Protein AF-A0A0W1L6M3-F1 (afdb_monomer)

Structure (mmCIF, N/CA/C/O backbone):
data_AF-A0A0W1L6M3-F1
#
_entry.id   AF-A0A0W1L6M3-F1
#
loop_
_atom_site.group_PDB
_atom_site.id
_atom_site.type_symbol
_atom_site.label_atom_id
_atom_site.label_alt_id
_atom_site.label_comp_id
_atom_site.label_asym_id
_atom_site.label_entity_id
_atom_site.label_seq_id
_atom_site.pdbx_PDB_ins_code
_atom_site.Cartn_x
_atom_site.Cartn_y
_atom_site.Cartn_z
_atom_site.occupa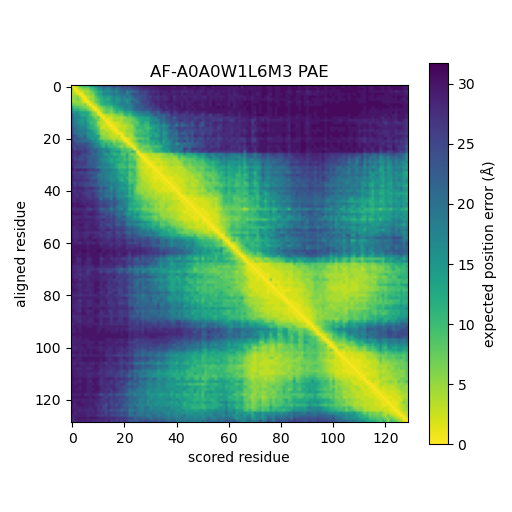ncy
_atom_site.B_iso_or_equiv
_atom_site.auth_seq_id
_atom_site.auth_comp_id
_atom_site.auth_asym_id
_atom_site.auth_atom_id
_atom_site.pdbx_PDB_model_num
ATOM 1 N N . MET A 1 1 ? -72.439 1.443 51.978 1.00 47.12 1 MET A N 1
ATOM 2 C CA . MET A 1 1 ? -71.136 2.127 52.145 1.00 47.12 1 MET A CA 1
ATOM 3 C C . MET A 1 1 ? -70.018 1.081 52.124 1.00 47.12 1 MET A C 1
ATOM 5 O O . MET A 1 1 ? -69.582 0.671 53.185 1.00 47.12 1 MET A O 1
ATOM 9 N N . GLY A 1 2 ? -69.609 0.556 50.963 1.00 51.00 2 GLY A N 1
ATOM 10 C CA . GLY A 1 2 ? -68.644 -0.566 50.954 1.00 51.00 2 GLY A CA 1
ATOM 11 C C . GLY A 1 2 ? -67.889 -0.827 49.651 1.00 51.00 2 GLY A C 1
ATOM 12 O O . GLY A 1 2 ? -66.950 -1.606 49.649 1.00 51.00 2 GLY A O 1
ATOM 13 N N . TRP A 1 3 ? -68.246 -0.157 48.554 1.00 42.34 3 TRP A N 1
ATOM 14 C CA . TRP A 1 3 ? -67.616 -0.383 47.248 1.00 42.34 3 TRP A CA 1
ATOM 15 C C . TRP A 1 3 ? -66.375 0.495 46.992 1.00 42.34 3 TRP A C 1
ATOM 17 O O . TRP A 1 3 ? -65.524 0.150 46.183 1.00 42.34 3 TRP A O 1
ATOM 27 N N . PHE A 1 4 ? -66.220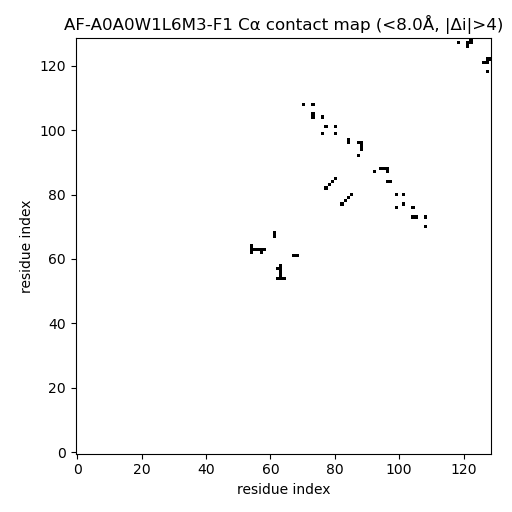 1.608 47.719 1.00 43.97 4 PHE A N 1
ATOM 28 C CA . PHE A 1 4 ? -65.097 2.539 47.523 1.00 43.97 4 PHE A CA 1
ATOM 29 C C . PHE A 1 4 ? -63.854 2.203 48.372 1.00 43.97 4 PHE A C 1
ATOM 31 O O . PHE A 1 4 ? -62.758 2.678 48.091 1.00 43.97 4 PHE A O 1
ATOM 38 N N . SER A 1 5 ? -64.001 1.347 49.390 1.00 51.38 5 SER A N 1
ATOM 39 C CA . SER A 1 5 ? -62.898 0.923 50.268 1.00 51.38 5 SER A CA 1
ATOM 40 C C . SER A 1 5 ? -61.967 -0.107 49.616 1.00 51.38 5 SER A C 1
ATOM 42 O O . SER A 1 5 ? -60.825 -0.237 50.046 1.00 51.38 5 SER A O 1
ATOM 44 N N . SER A 1 6 ? -62.417 -0.829 48.585 1.00 48.97 6 SER A N 1
ATOM 45 C CA . SER A 1 6 ? -61.605 -1.817 47.859 1.00 48.97 6 SER A CA 1
ATOM 46 C C . SER A 1 6 ? -60.767 -1.212 46.726 1.00 48.97 6 SER A C 1
ATOM 48 O O . SER A 1 6 ? -59.924 -1.905 46.170 1.00 48.97 6 SER A O 1
ATOM 50 N N . LEU A 1 7 ? -60.972 0.069 46.390 1.00 54.50 7 LEU A N 1
ATOM 51 C CA . LEU A 1 7 ? -60.213 0.785 45.352 1.00 54.50 7 LEU A CA 1
ATOM 52 C C . LEU A 1 7 ? -59.040 1.613 45.905 1.00 54.50 7 LEU A C 1
ATO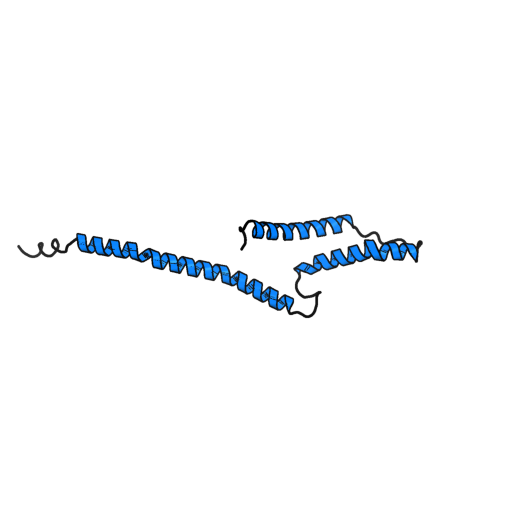M 54 O O . LEU A 1 7 ? -58.159 1.995 45.145 1.00 54.50 7 LEU A O 1
ATOM 58 N N . VAL A 1 8 ? -59.001 1.863 47.217 1.00 54.12 8 VAL A N 1
ATOM 59 C CA . VAL A 1 8 ? -57.951 2.670 47.877 1.00 54.12 8 VAL A CA 1
ATOM 60 C C . VAL A 1 8 ? -57.015 1.808 48.747 1.00 54.12 8 VAL A C 1
ATOM 62 O O . VAL A 1 8 ? -55.983 2.278 49.210 1.00 54.12 8 VAL A O 1
ATOM 65 N N . GLY A 1 9 ? -57.335 0.523 48.944 1.00 48.81 9 GLY A N 1
ATOM 66 C CA . GLY A 1 9 ? -56.618 -0.386 49.852 1.00 48.81 9 GLY A CA 1
ATOM 67 C C . GLY A 1 9 ? -55.542 -1.281 49.225 1.00 48.81 9 GLY A C 1
ATOM 68 O O . GLY A 1 9 ? -55.008 -2.142 49.917 1.00 48.81 9 GLY A O 1
ATOM 69 N N . GLY A 1 10 ? -55.226 -1.126 47.938 1.00 50.25 10 GLY A N 1
ATOM 70 C CA . GLY A 1 10 ? -54.129 -1.851 47.289 1.00 50.25 10 GLY A CA 1
ATOM 71 C C . GLY A 1 10 ? -52.840 -1.043 47.386 1.00 50.25 10 GLY A C 1
ATOM 72 O O . GLY A 1 10 ? -52.688 -0.068 46.661 1.00 50.25 10 GLY A O 1
ATOM 73 N N . ASN A 1 11 ? -51.958 -1.429 48.306 1.00 59.06 11 ASN A N 1
ATOM 74 C CA . ASN A 1 11 ? -50.707 -0.769 48.688 1.00 59.06 11 ASN A CA 1
ATOM 75 C C . ASN A 1 11 ? -49.934 -0.160 47.480 1.00 59.06 11 ASN A C 1
ATOM 77 O O . ASN A 1 11 ? -49.196 -0.874 46.795 1.00 59.06 11 ASN A O 1
ATOM 81 N N . PRO A 1 12 ? -50.049 1.160 47.211 1.00 59.19 12 PRO A N 1
ATOM 82 C CA . PRO A 1 12 ? -49.390 1.819 46.074 1.00 59.19 12 PRO A CA 1
ATOM 83 C C . PRO A 1 12 ? -47.866 1.712 46.158 1.00 59.19 12 PRO A C 1
ATOM 85 O O . PRO A 1 12 ? -47.169 1.736 45.151 1.00 59.19 12 PRO A O 1
ATOM 88 N N . ILE A 1 13 ? -47.357 1.550 47.377 1.00 61.31 13 ILE A N 1
ATOM 89 C CA . ILE A 1 13 ? -45.943 1.398 47.706 1.00 61.31 13 ILE A CA 1
ATOM 90 C C . ILE A 1 13 ? -45.380 0.087 47.136 1.00 61.31 13 ILE A C 1
ATOM 92 O O . ILE A 1 13 ? -44.234 0.053 46.704 1.00 61.31 13 ILE A O 1
ATOM 96 N N . GLU A 1 14 ? -46.183 -0.975 47.055 1.00 62.53 14 GLU A N 1
ATOM 97 C CA . GLU A 1 14 ? -45.762 -2.283 46.536 1.00 62.53 14 GLU A CA 1
ATOM 98 C C . GLU A 1 14 ? -45.797 -2.323 44.998 1.00 62.53 14 GLU A C 1
ATOM 100 O O . GLU A 1 14 ? -44.934 -2.928 44.362 1.00 62.53 14 GLU A O 1
ATOM 105 N N . ALA A 1 15 ? -46.740 -1.597 44.386 1.00 66.19 15 ALA A N 1
ATOM 106 C CA . ALA A 1 15 ? -46.776 -1.369 42.942 1.00 66.19 15 ALA A CA 1
ATOM 107 C C . ALA A 1 15 ? -45.637 -0.443 42.476 1.00 66.19 15 ALA A C 1
ATOM 109 O O . ALA A 1 15 ? -45.039 -0.689 41.432 1.00 66.19 15 ALA A O 1
ATOM 110 N N . ILE A 1 16 ? -45.291 0.574 43.272 1.00 62.09 16 ILE A N 1
ATOM 111 C CA . ILE A 1 16 ? -44.129 1.445 43.040 1.00 62.09 16 ILE A CA 1
ATOM 112 C C . ILE A 1 16 ? -42.819 0.685 43.298 1.00 62.09 16 ILE A C 1
ATOM 114 O O . ILE A 1 16 ? -41.874 0.854 42.536 1.00 62.09 16 ILE A O 1
ATOM 118 N N . GLY A 1 17 ? -42.769 -0.206 44.294 1.00 66.81 17 GLY A N 1
ATOM 119 C CA . GLY A 1 17 ? -41.633 -1.102 44.532 1.00 66.81 17 GLY A CA 1
ATOM 120 C C . GLY A 1 17 ? -41.396 -2.079 43.376 1.00 66.81 17 GLY A C 1
ATOM 121 O O . GLY A 1 17 ? -40.272 -2.197 42.899 1.00 66.81 17 GLY A O 1
ATOM 122 N N . LYS A 1 18 ? -42.459 -2.692 42.835 1.00 63.19 18 LYS A N 1
ATOM 123 C CA . LYS A 1 18 ? -42.381 -3.550 41.637 1.00 63.19 18 LYS A CA 1
ATOM 124 C C . LYS A 1 18 ? -42.080 -2.783 40.347 1.00 63.19 18 LYS A C 1
ATOM 126 O O . LYS A 1 18 ? -41.378 -3.306 39.489 1.00 63.19 18 LYS A O 1
ATOM 131 N N . ALA A 1 19 ? -42.584 -1.558 40.194 1.00 61.97 19 ALA A N 1
ATOM 132 C CA . ALA A 1 19 ? -42.229 -0.689 39.070 1.00 61.97 19 ALA A CA 1
ATOM 133 C C . ALA A 1 19 ? -40.778 -0.176 39.173 1.00 61.97 19 ALA A C 1
ATOM 135 O O . ALA A 1 19 ? -40.122 0.010 38.152 1.00 61.97 19 ALA A O 1
ATOM 136 N N . GLY A 1 20 ? -40.266 -0.004 40.396 1.00 62.94 20 GLY A N 1
ATOM 137 C CA . GLY A 1 20 ? -38.856 0.248 40.687 1.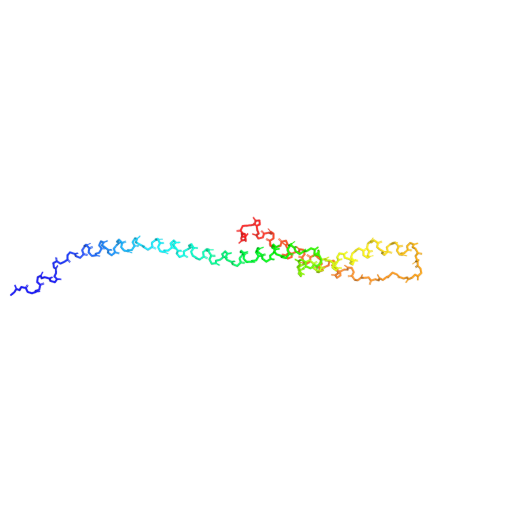00 62.94 20 GLY A CA 1
ATOM 138 C C . GLY A 1 20 ? -37.966 -0.937 40.305 1.00 62.94 20 GLY A C 1
ATOM 139 O O . GLY A 1 20 ? -36.996 -0.742 39.580 1.00 62.94 20 GLY A O 1
ATOM 140 N N . ASP A 1 21 ? -38.335 -2.165 40.677 1.00 58.50 21 ASP A N 1
ATOM 141 C CA . ASP A 1 21 ? -37.607 -3.386 40.276 1.00 58.50 21 ASP A CA 1
ATOM 142 C C . ASP A 1 21 ? -37.656 -3.644 38.758 1.00 58.50 21 ASP A C 1
ATOM 144 O O . ASP A 1 21 ? -36.675 -4.094 38.162 1.00 58.50 21 ASP A O 1
A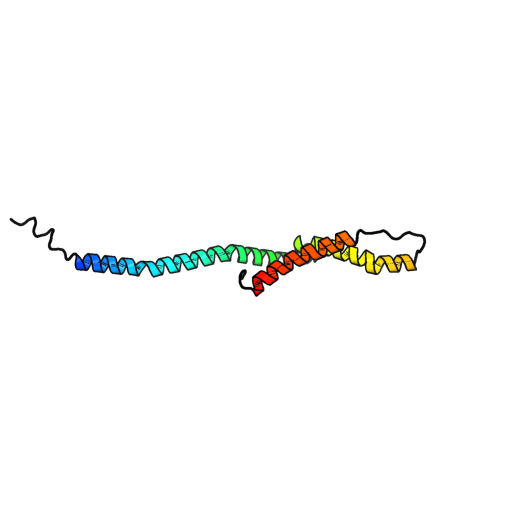TOM 148 N N . ALA A 1 22 ? -38.756 -3.285 38.090 1.00 61.69 22 ALA A N 1
ATOM 149 C CA . ALA A 1 22 ? -38.853 -3.327 36.629 1.00 61.69 22 ALA A CA 1
ATOM 150 C C . ALA A 1 22 ? -37.975 -2.260 35.934 1.00 61.69 22 ALA A C 1
ATOM 152 O O . ALA A 1 22 ? -37.565 -2.450 34.791 1.00 61.69 22 ALA A O 1
ATOM 153 N N . LEU A 1 23 ? -37.632 -1.160 36.616 1.00 58.50 23 LEU A N 1
ATOM 154 C CA . LEU A 1 23 ? -36.653 -0.173 36.137 1.00 58.50 23 LEU A CA 1
ATOM 155 C C . LEU A 1 23 ? -35.200 -0.609 36.393 1.00 58.50 23 LEU A C 1
ATOM 157 O O . LEU A 1 23 ? -34.325 -0.243 35.611 1.00 58.50 23 LEU A O 1
ATOM 161 N N . PHE A 1 24 ? -34.949 -1.453 37.400 1.00 52.62 24 PHE A N 1
ATOM 162 C CA . PHE A 1 24 ? -33.669 -2.158 37.576 1.00 52.62 24 PHE A CA 1
ATOM 163 C C . PHE A 1 24 ? -33.506 -3.375 36.637 1.00 52.62 24 PHE A C 1
ATOM 165 O O . PHE A 1 24 ? -32.397 -3.866 36.453 1.00 52.62 24 PHE A O 1
ATOM 172 N N . THR A 1 25 ? -34.579 -3.810 35.968 1.00 53.47 25 THR A N 1
ATOM 173 C CA . THR A 1 25 ? -34.600 -4.917 34.987 1.00 53.47 25 THR A CA 1
ATOM 174 C C . THR A 1 25 ? -34.064 -4.529 33.591 1.00 53.47 25 THR A C 1
ATOM 176 O O . THR A 1 25 ? -33.795 -5.394 32.765 1.00 53.47 25 THR A O 1
ATOM 179 N N . SER A 1 26 ? -33.827 -3.247 33.292 1.00 55.12 26 SER A N 1
ATOM 180 C CA . SER A 1 26 ? -33.422 -2.826 31.933 1.00 55.12 26 SER A CA 1
ATOM 181 C C . SER A 1 26 ? -31.904 -2.824 31.669 1.00 55.12 26 SER A C 1
ATOM 183 O O . SER A 1 26 ? -31.491 -2.707 30.513 1.00 55.12 26 SER A O 1
ATOM 185 N N . ASP A 1 27 ? -31.050 -2.970 32.687 1.00 60.84 27 ASP A N 1
ATOM 186 C CA . ASP A 1 27 ? -29.592 -3.010 32.470 1.00 60.84 27 ASP A CA 1
ATOM 187 C C . ASP A 1 27 ? -29.156 -4.259 31.690 1.00 60.84 27 ASP A C 1
ATOM 189 O O . ASP A 1 27 ? -28.238 -4.194 30.870 1.00 60.84 27 ASP A O 1
ATOM 193 N N . GLU A 1 28 ? -29.862 -5.374 31.872 1.00 66.50 28 GLU A N 1
ATOM 194 C CA . GLU A 1 28 ? -29.563 -6.640 31.203 1.00 66.50 28 GLU A CA 1
ATOM 195 C C . GLU A 1 28 ? -29.974 -6.608 29.720 1.00 66.50 28 GLU A C 1
ATOM 197 O O . GLU A 1 28 ? -29.192 -6.996 28.852 1.00 66.50 28 GLU A O 1
ATOM 202 N N . GLU A 1 29 ? -31.137 -6.030 29.394 1.00 67.00 29 GLU A N 1
ATOM 203 C CA . GLU A 1 29 ? -31.562 -5.812 28.002 1.00 67.00 29 GLU A CA 1
ATOM 204 C C . GLU A 1 29 ? -30.650 -4.816 27.270 1.00 67.00 29 GLU A C 1
ATOM 206 O O . GLU A 1 29 ? -30.321 -5.019 26.102 1.00 67.00 29 GLU A O 1
ATOM 211 N N . ARG A 1 30 ? -30.176 -3.761 27.951 1.00 68.25 30 ARG A N 1
ATOM 212 C CA . ARG A 1 30 ? -29.189 -2.821 27.387 1.00 68.25 30 ARG A CA 1
ATOM 213 C C . ARG A 1 30 ? -27.844 -3.491 27.134 1.00 68.25 30 ARG A C 1
ATOM 215 O O . ARG A 1 30 ? -27.213 -3.209 26.113 1.00 68.25 30 ARG A O 1
ATOM 222 N N . GLN A 1 31 ? -27.410 -4.372 28.034 1.00 73.50 31 GLN A N 1
ATOM 223 C CA . GLN A 1 31 ? -26.201 -5.166 27.835 1.00 73.50 31 GLN A CA 1
ATOM 224 C C . GLN A 1 31 ? -26.356 -6.125 26.651 1.00 73.50 31 GLN A C 1
ATOM 226 O O . GLN A 1 31 ? -25.467 -6.160 25.799 1.00 73.50 31 GLN A O 1
ATOM 231 N N . GLN A 1 32 ? -27.489 -6.818 26.525 1.00 78.31 32 GLN A N 1
ATOM 232 C CA . GLN A 1 32 ? -27.780 -7.687 25.378 1.00 78.31 32 GLN A CA 1
ATOM 233 C C . GLN A 1 32 ? -27.802 -6.901 24.060 1.00 78.31 32 GLN A C 1
ATOM 235 O O . GLN A 1 32 ? -27.076 -7.253 23.135 1.00 78.31 32 GLN A O 1
ATOM 240 N N . LEU A 1 33 ? -28.484 -5.752 24.012 1.00 78.00 33 LEU A N 1
ATOM 241 C CA . LEU A 1 33 ? -28.465 -4.849 22.854 1.00 78.00 33 LEU A CA 1
ATOM 242 C C . LEU A 1 33 ? -27.052 -4.367 22.499 1.00 78.00 33 LEU A C 1
ATOM 244 O O . LEU A 1 33 ? -26.719 -4.232 21.321 1.00 78.00 33 LEU A O 1
ATOM 248 N N . SER A 1 34 ? -26.211 -4.095 23.503 1.00 79.06 34 SER A N 1
ATOM 249 C CA . SER A 1 34 ? -24.821 -3.683 23.281 1.00 79.06 34 SER A CA 1
ATOM 250 C C . SER A 1 34 ? -23.961 -4.815 22.708 1.00 79.06 34 SER A C 1
ATOM 252 O O . SER A 1 34 ? -23.125 -4.559 21.835 1.00 79.06 34 SER A O 1
ATOM 254 N N . ASN A 1 35 ? -24.212 -6.055 23.138 1.00 83.12 35 ASN A N 1
ATOM 255 C CA . ASN A 1 35 ? -23.551 -7.256 22.636 1.00 83.12 35 ASN A CA 1
ATOM 256 C C . ASN A 1 35 ? -23.984 -7.557 21.196 1.00 83.12 35 ASN A C 1
ATOM 258 O O . ASN A 1 35 ? -23.125 -7.742 20.334 1.00 83.12 35 ASN A O 1
ATOM 262 N N . ASP A 1 36 ? -25.282 -7.479 20.905 1.00 83.00 36 ASP A N 1
ATOM 263 C CA . ASP A 1 36 ? -25.830 -7.679 19.561 1.00 83.00 36 ASP A CA 1
ATOM 264 C C . ASP A 1 36 ? -25.313 -6.613 18.583 1.00 83.00 36 ASP A C 1
ATOM 266 O O . ASP A 1 36 ? -24.904 -6.920 17.459 1.00 83.00 36 ASP A O 1
ATOM 270 N N . LEU A 1 37 ? -25.242 -5.346 19.015 1.00 82.88 37 LEU A N 1
ATOM 271 C CA . LEU A 1 37 ? -24.639 -4.268 18.224 1.00 82.88 37 LEU A CA 1
ATOM 272 C C . LEU A 1 37 ? -23.149 -4.504 17.961 1.00 82.88 37 LEU A C 1
ATOM 274 O O . LEU A 1 37 ? -22.664 -4.200 16.865 1.00 82.88 37 LEU A O 1
ATOM 278 N N . ALA A 1 38 ? -22.408 -5.008 18.948 1.00 83.31 38 ALA A N 1
ATOM 279 C CA . ALA A 1 38 ? -21.001 -5.351 18.781 1.00 83.31 38 ALA A CA 1
ATOM 280 C C . ALA A 1 38 ? -20.826 -6.519 17.797 1.00 83.31 38 ALA A C 1
ATOM 282 O O . ALA A 1 38 ? -19.966 -6.444 16.917 1.00 83.31 38 ALA A O 1
ATOM 283 N N . GLU A 1 39 ? -21.679 -7.541 17.875 1.00 82.94 39 GLU A N 1
ATOM 284 C CA . GLU A 1 39 ? -21.673 -8.685 16.963 1.00 82.94 39 GLU A CA 1
ATOM 285 C C . GLU A 1 39 ? -21.979 -8.255 15.518 1.00 82.94 39 GLU A C 1
ATOM 287 O O . GLU A 1 39 ? -21.243 -8.598 14.587 1.00 82.94 39 GLU A O 1
ATOM 292 N N . ILE A 1 40 ? -23.012 -7.428 15.314 1.00 82.19 40 ILE A N 1
ATOM 293 C CA . ILE A 1 40 ? -23.377 -6.886 13.995 1.00 82.19 40 ILE A CA 1
ATOM 294 C C . ILE A 1 40 ? -22.225 -6.069 13.397 1.00 82.19 40 ILE A C 1
ATOM 296 O O . ILE A 1 40 ? -21.942 -6.193 12.204 1.00 82.19 40 ILE A O 1
ATOM 300 N N . LYS A 1 41 ? -21.517 -5.273 14.210 1.00 80.62 41 LYS A N 1
ATOM 301 C CA . LYS A 1 41 ? -20.336 -4.511 13.764 1.00 80.62 41 LYS A CA 1
ATOM 302 C C . LYS A 1 41 ? -19.144 -5.404 13.409 1.00 80.62 41 LYS A C 1
ATOM 304 O O . LYS A 1 41 ? -18.349 -5.031 12.548 1.00 80.62 41 LYS A O 1
ATOM 309 N N . GLN A 1 42 ? -19.011 -6.572 14.035 1.00 80.94 42 GLN A N 1
ATOM 310 C CA . GLN A 1 42 ? -17.919 -7.511 13.769 1.00 80.94 42 GLN A CA 1
ATOM 311 C C . GLN A 1 42 ? -18.143 -8.357 12.508 1.00 80.94 42 GLN A C 1
ATOM 313 O O . GLN A 1 42 ? -17.176 -8.664 11.808 1.00 80.94 42 GLN A O 1
ATOM 318 N N . LYS A 1 43 ? -19.397 -8.675 12.155 1.00 81.81 43 LYS A N 1
ATOM 319 C CA . LYS A 1 43 ? -19.753 -9.438 10.940 1.00 81.81 43 LYS A CA 1
ATOM 320 C C . LYS A 1 43 ? -19.083 -8.933 9.646 1.00 81.81 43 LYS A C 1
ATOM 322 O O . LYS A 1 43 ? -18.449 -9.744 8.973 1.00 81.81 43 LYS A O 1
ATOM 327 N N . PRO A 1 44 ? -19.126 -7.638 9.274 1.00 79.50 44 PRO A N 1
ATOM 328 C CA . PRO A 1 44 ? -18.478 -7.158 8.048 1.00 79.50 44 PRO A CA 1
ATOM 329 C C . PRO A 1 44 ? -16.946 -7.241 8.094 1.00 79.50 44 PRO A C 1
ATOM 331 O O . PRO A 1 44 ? -16.318 -7.461 7.058 1.00 79.50 44 PRO A O 1
ATOM 334 N N . LEU A 1 45 ? -16.334 -7.098 9.274 1.00 79.00 45 LEU A N 1
ATOM 335 C CA . LEU A 1 45 ? -14.886 -7.251 9.446 1.00 79.00 45 LEU A CA 1
ATOM 336 C C . LEU A 1 45 ? -14.463 -8.711 9.261 1.00 79.00 45 LEU A C 1
ATOM 338 O O . LEU A 1 45 ? -13.480 -8.978 8.573 1.00 79.00 45 LEU A O 1
ATOM 342 N N . LEU A 1 46 ? -15.243 -9.648 9.803 1.00 79.31 46 LEU A N 1
ATOM 343 C CA . LEU A 1 46 ? -15.059 -11.085 9.596 1.00 79.31 46 LEU A CA 1
ATOM 344 C C . LEU A 1 46 ? -15.193 -11.460 8.117 1.00 79.31 46 LEU A C 1
ATOM 346 O O . LEU A 1 46 ? -14.331 -12.152 7.582 1.00 79.31 46 LEU A O 1
ATOM 350 N N . MET A 1 47 ? -16.211 -10.939 7.430 1.00 79.00 47 MET A N 1
ATOM 351 C CA . MET A 1 47 ? -16.396 -11.182 5.996 1.00 79.00 47 MET A CA 1
ATOM 352 C C . MET A 1 47 ? -15.257 -10.584 5.158 1.00 79.00 47 MET A C 1
ATOM 354 O O . MET A 1 47 ? -14.801 -11.216 4.207 1.00 79.00 47 MET A O 1
ATOM 358 N N . GLN A 1 48 ? -14.732 -9.410 5.530 1.00 73.81 48 GLN A N 1
ATOM 359 C CA . GLN A 1 48 ? -13.530 -8.852 4.899 1.00 73.81 48 GLN A CA 1
ATOM 360 C C . GLN A 1 48 ? -12.280 -9.691 5.180 1.00 73.81 48 GLN A C 1
ATOM 362 O O . GLN A 1 48 ? -11.464 -9.874 4.279 1.00 73.81 48 GLN A O 1
ATOM 367 N N . ALA A 1 49 ? -12.114 -10.205 6.400 1.00 77.88 49 ALA A N 1
ATOM 368 C CA . ALA A 1 49 ? -10.995 -11.071 6.753 1.00 77.88 49 ALA A CA 1
ATOM 369 C C . ALA A 1 49 ? -11.037 -12.378 5.952 1.00 77.88 49 ALA A C 1
ATOM 371 O O . ALA A 1 49 ? -10.027 -12.748 5.361 1.00 77.88 49 ALA A O 1
ATOM 372 N N . LEU A 1 50 ? -12.210 -13.005 5.841 1.00 77.94 50 LEU A N 1
ATOM 373 C CA . LEU A 1 50 ? -12.423 -14.207 5.034 1.00 77.94 50 LEU A CA 1
ATOM 374 C C . LEU A 1 50 ? -12.175 -13.951 3.542 1.00 77.94 50 LEU A C 1
ATOM 376 O O . LEU A 1 50 ? -11.495 -14.734 2.879 1.00 77.94 50 LEU A O 1
ATOM 380 N N . ALA A 1 51 ? -12.657 -12.826 3.009 1.00 75.00 51 ALA A N 1
ATOM 381 C CA . ALA A 1 51 ? -12.369 -12.429 1.633 1.00 75.00 51 ALA A CA 1
ATOM 382 C C . ALA A 1 51 ? -10.861 -12.218 1.407 1.00 75.00 51 ALA A C 1
ATOM 384 O O . ALA A 1 51 ? -10.328 -12.659 0.391 1.00 75.00 51 ALA A O 1
ATOM 385 N N . ASN A 1 52 ? -10.154 -11.610 2.368 1.00 71.00 52 ASN A N 1
ATOM 386 C CA . ASN A 1 52 ? -8.703 -11.437 2.303 1.00 71.00 52 ASN A CA 1
ATOM 387 C C . ASN A 1 52 ? -7.961 -12.781 2.391 1.00 71.00 52 ASN A C 1
ATOM 389 O O . ASN A 1 52 ? -6.987 -12.965 1.668 1.00 71.00 52 ASN A O 1
ATOM 393 N N . THR A 1 53 ? -8.400 -13.729 3.228 1.00 71.38 53 THR A N 1
ATOM 394 C CA . THR A 1 53 ? -7.775 -15.060 3.308 1.00 71.38 53 THR A CA 1
ATOM 395 C C . THR A 1 53 ? -8.012 -15.869 2.040 1.00 71.38 53 THR A C 1
ATOM 397 O O . THR A 1 53 ? -7.082 -16.498 1.547 1.00 71.38 53 THR A O 1
ATOM 400 N N . HIS A 1 54 ? -9.213 -15.808 1.460 1.00 69.06 54 HIS A N 1
ATOM 401 C CA . HIS A 1 54 ? -9.507 -16.459 0.182 1.00 69.06 54 HIS A CA 1
ATOM 402 C C . HIS A 1 54 ? -8.738 -15.820 -0.980 1.00 69.06 54 HIS A C 1
ATOM 404 O O . HIS A 1 54 ? -8.203 -16.533 -1.827 1.00 69.06 54 HIS A O 1
ATOM 410 N N . ALA A 1 55 ? -8.610 -14.491 -0.995 1.00 61.31 55 ALA A N 1
ATOM 411 C CA . ALA A 1 55 ? -7.775 -13.791 -1.966 1.00 61.31 55 ALA A CA 1
ATOM 412 C C . ALA A 1 55 ? -6.281 -14.129 -1.791 1.00 61.31 55 ALA A C 1
ATOM 414 O O . ALA A 1 55 ? -5.579 -14.307 -2.782 1.00 61.31 55 ALA A O 1
ATOM 415 N N . ALA A 1 56 ? -5.800 -14.297 -0.554 1.00 59.72 56 ALA A N 1
ATOM 416 C CA . ALA A 1 56 ? -4.422 -14.697 -0.254 1.00 59.72 56 ALA A CA 1
ATOM 417 C C . ALA A 1 56 ? -4.126 -16.178 -0.559 1.00 59.72 56 ALA A C 1
ATOM 419 O O . ALA A 1 56 ? -2.973 -16.536 -0.785 1.00 59.72 56 ALA A O 1
ATOM 420 N N . GLN A 1 57 ? -5.148 -17.040 -0.591 1.00 66.25 57 GLN A N 1
ATOM 421 C CA . GLN A 1 57 ? -5.025 -18.440 -1.018 1.00 66.25 57 GLN A CA 1
ATOM 422 C C . GLN A 1 57 ? -4.861 -18.594 -2.537 1.00 66.25 57 GLN A C 1
ATOM 424 O O . GLN A 1 57 ? -4.499 -19.675 -3.008 1.00 66.25 57 GLN A O 1
ATOM 429 N N . HIS A 1 58 ? -5.102 -17.541 -3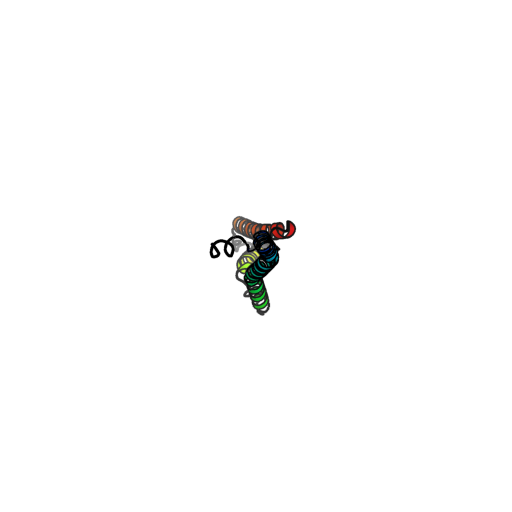.326 1.00 61.47 58 HIS A N 1
ATOM 430 C CA . HIS A 1 58 ? -4.889 -17.603 -4.765 1.00 61.47 58 HIS A CA 1
ATOM 431 C C . HIS A 1 58 ? -3.393 -17.719 -5.086 1.00 61.47 58 HIS A C 1
ATOM 433 O O . HIS A 1 58 ? -2.583 -16.874 -4.720 1.00 61.47 58 HIS A O 1
ATOM 439 N N . ARG A 1 59 ? -3.029 -18.758 -5.847 1.00 57.03 59 ARG A N 1
ATOM 440 C CA . ARG A 1 59 ? -1.638 -19.102 -6.205 1.00 57.03 59 ARG A CA 1
ATOM 441 C C . ARG A 1 59 ? -0.897 -18.029 -7.025 1.00 57.03 59 ARG A C 1
ATOM 443 O O . ARG A 1 59 ? 0.314 -18.126 -7.190 1.00 57.03 59 ARG A O 1
ATOM 450 N N . SER A 1 60 ? -1.605 -17.034 -7.563 1.00 59.38 60 SER A N 1
ATOM 451 C CA . SER A 1 60 ? -1.034 -15.980 -8.408 1.00 59.38 60 SER A CA 1
ATOM 452 C C . SER A 1 60 ? -0.859 -14.677 -7.627 1.00 59.38 60 SER A C 1
ATOM 454 O O . SER A 1 60 ? -1.836 -14.023 -7.255 1.00 59.38 60 SER A O 1
ATOM 456 N N . THR A 1 61 ? 0.397 -14.264 -7.452 1.00 57.78 61 THR A N 1
ATOM 457 C CA . THR A 1 61 ? 0.816 -12.994 -6.829 1.00 57.78 61 THR A CA 1
ATOM 458 C C . THR A 1 61 ? 0.306 -11.749 -7.565 1.00 57.78 61 THR A C 1
ATOM 460 O O . THR A 1 61 ? 0.243 -10.672 -6.976 1.00 57.78 61 THR A O 1
ATOM 463 N N . PHE A 1 62 ? -0.117 -11.903 -8.823 1.00 55.19 62 PHE A N 1
ATOM 464 C CA . PHE A 1 62 ? -0.716 -10.844 -9.638 1.00 55.19 62 PHE A CA 1
ATOM 465 C C . PHE A 1 62 ? -2.242 -10.719 -9.479 1.00 55.19 62 PHE A C 1
ATOM 467 O O . PHE A 1 62 ? -2.805 -9.705 -9.879 1.00 55.19 62 PHE A O 1
ATOM 474 N N . VAL A 1 63 ? -2.918 -11.724 -8.903 1.00 51.03 63 VAL A N 1
ATOM 475 C CA . VAL A 1 63 ? -4.397 -11.813 -8.863 1.00 51.03 63 VAL A CA 1
ATOM 476 C C . VAL A 1 63 ? -4.963 -1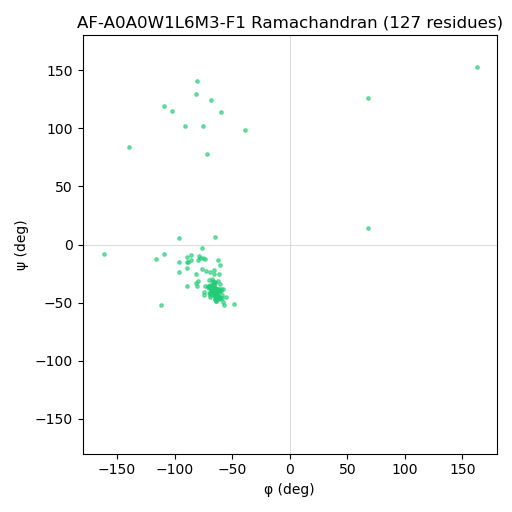1.759 -7.436 1.00 51.03 63 VAL A C 1
ATOM 478 O O . VAL A 1 63 ? -6.149 -11.494 -7.264 1.00 51.03 63 VAL A O 1
ATOM 481 N N . ALA A 1 64 ? -4.133 -11.900 -6.397 1.00 52.44 64 ALA A N 1
ATOM 482 C CA . ALA A 1 64 ? -4.556 -11.863 -4.987 1.00 52.44 64 ALA A CA 1
ATOM 483 C C . ALA A 1 64 ? -5.136 -10.506 -4.495 1.00 52.44 64 ALA A C 1
ATOM 485 O O . ALA A 1 64 ? -5.449 -10.346 -3.316 1.00 52.44 64 ALA A O 1
ATOM 486 N N . GLY A 1 65 ? -5.331 -9.522 -5.379 1.00 54.00 65 GLY A N 1
ATOM 487 C CA . GLY A 1 65 ? -6.176 -8.353 -5.130 1.00 54.00 65 GLY A CA 1
ATOM 488 C C . GLY A 1 65 ? -5.901 -7.198 -6.093 1.00 54.00 65 GLY A C 1
ATOM 489 O O . GLY A 1 65 ? -4.782 -7.017 -6.559 1.00 54.00 65 GLY A O 1
ATOM 490 N N . ALA A 1 66 ? -6.902 -6.350 -6.341 1.00 55.47 66 ALA A N 1
ATOM 491 C CA . ALA A 1 66 ? -6.725 -5.103 -7.098 1.00 55.47 66 ALA A CA 1
ATOM 492 C C . ALA A 1 66 ? -5.815 -4.080 -6.375 1.00 55.47 66 ALA A C 1
ATOM 494 O O . ALA A 1 66 ? -5.223 -3.212 -7.007 1.00 55.47 66 ALA A O 1
ATOM 495 N N . ARG A 1 67 ? -5.673 -4.197 -5.045 1.00 65.88 67 ARG A N 1
ATOM 496 C CA . ARG A 1 67 ? -4.870 -3.299 -4.189 1.00 65.88 67 ARG A CA 1
ATOM 497 C C . ARG A 1 67 ? -3.367 -3.276 -4.543 1.00 65.88 67 ARG A C 1
ATOM 499 O O . ARG A 1 67 ? -2.819 -2.182 -4.622 1.00 65.88 67 ARG A O 1
ATOM 506 N N . PRO A 1 68 ? -2.688 -4.414 -4.785 1.00 68.62 68 PRO A N 1
ATOM 507 C CA . PRO A 1 68 ? -1.287 -4.416 -5.212 1.00 68.62 68 PRO A CA 1
ATOM 508 C C . PRO A 1 68 ? -1.051 -4.121 -6.702 1.00 68.62 68 PRO A C 1
ATOM 510 O O . PRO A 1 68 ? 0.089 -3.860 -7.061 1.00 68.62 68 PRO A O 1
ATOM 513 N N . PHE A 1 69 ? -2.059 -4.136 -7.585 1.00 74.88 69 PHE A N 1
ATOM 514 C CA . PHE A 1 69 ? -1.831 -3.969 -9.034 1.00 74.88 69 PHE A CA 1
ATOM 515 C C . PHE A 1 69 ? -1.133 -2.646 -9.383 1.00 74.88 69 PHE A C 1
ATOM 517 O O . PHE A 1 69 ? -0.148 -2.641 -10.117 1.00 74.88 69 PHE A O 1
ATOM 524 N N . LEU A 1 70 ? -1.587 -1.535 -8.795 1.00 75.25 70 LEU A N 1
ATOM 525 C CA . LEU A 1 70 ? -0.943 -0.230 -8.977 1.00 75.25 70 LEU A CA 1
ATOM 526 C C . LEU A 1 70 ? 0.510 -0.221 -8.478 1.00 75.25 70 LEU A C 1
ATOM 528 O O . LEU A 1 70 ? 1.375 0.356 -9.132 1.00 75.25 70 LEU A O 1
ATOM 532 N N . LEU A 1 71 ? 0.791 -0.904 -7.363 1.00 76.12 71 LEU A N 1
ATOM 533 C CA . LEU A 1 71 ? 2.151 -1.058 -6.840 1.00 76.12 71 LEU A CA 1
ATOM 534 C C . LEU A 1 71 ? 3.028 -1.912 -7.761 1.00 76.12 71 LEU A C 1
ATOM 536 O O . LEU A 1 71 ? 4.199 -1.593 -7.934 1.00 76.12 71 LEU A O 1
ATOM 540 N N . TRP A 1 72 ? 2.475 -2.949 -8.394 1.00 79.69 72 TRP A N 1
ATOM 541 C CA . TRP A 1 72 ? 3.193 -3.745 -9.390 1.00 79.69 72 TRP A CA 1
ATOM 542 C C . TRP A 1 72 ? 3.541 -2.920 -10.626 1.00 79.69 72 TRP A C 1
ATOM 544 O O . TRP A 1 72 ? 4.688 -2.945 -11.054 1.00 79.69 72 TRP A O 1
ATOM 554 N N . VAL A 1 73 ? 2.595 -2.151 -11.174 1.00 82.12 73 VAL A N 1
ATOM 555 C CA . VAL A 1 73 ? 2.850 -1.284 -12.339 1.00 82.12 73 VAL A CA 1
ATOM 556 C C . VAL A 1 73 ? 3.927 -0.245 -12.019 1.00 82.12 73 VAL A C 1
ATOM 558 O O . VAL A 1 73 ? 4.879 -0.096 -12.786 1.00 82.12 73 VAL A O 1
ATOM 561 N N . CYS A 1 74 ? 3.832 0.416 -10.861 1.00 82.94 74 CYS A N 1
ATOM 562 C CA . CYS A 1 74 ? 4.855 1.367 -10.429 1.00 82.94 74 CYS A CA 1
ATOM 563 C C . CYS A 1 74 ? 6.209 0.674 -10.196 1.00 82.94 74 CYS A C 1
ATOM 565 O O . CYS A 1 74 ? 7.237 1.173 -10.644 1.00 82.94 74 CYS A O 1
ATOM 567 N N . GLY A 1 75 ? 6.219 -0.509 -9.573 1.00 82.50 75 GLY A N 1
ATOM 568 C CA . GLY A 1 75 ? 7.424 -1.303 -9.326 1.00 82.50 75 GLY A CA 1
ATOM 569 C C . GLY A 1 75 ? 8.117 -1.782 -10.604 1.00 82.50 75 GLY A C 1
ATOM 570 O O . GLY A 1 75 ? 9.336 -1.668 -10.712 1.00 82.50 75 GLY A O 1
ATOM 571 N N . PHE A 1 76 ? 7.364 -2.254 -11.601 1.00 85.44 76 PHE A N 1
ATOM 572 C CA . PHE A 1 76 ? 7.916 -2.619 -12.909 1.00 85.44 76 PHE A CA 1
ATOM 573 C C . PHE A 1 76 ? 8.440 -1.406 -13.674 1.00 85.44 76 PHE A C 1
ATOM 575 O O . PHE A 1 76 ? 9.483 -1.506 -14.316 1.00 85.44 76 PHE A O 1
ATOM 582 N N . GLY A 1 77 ? 7.773 -0.253 -13.581 1.00 85.25 77 GLY A N 1
ATOM 583 C CA . GLY A 1 77 ? 8.296 0.965 -14.190 1.00 85.25 77 GLY A CA 1
ATOM 584 C C . GLY A 1 77 ? 9.571 1.466 -13.503 1.00 85.25 77 GLY A C 1
ATOM 585 O O . GLY A 1 77 ? 10.515 1.822 -14.197 1.00 85.25 77 GLY A O 1
ATOM 586 N N . PHE A 1 78 ? 9.683 1.386 -12.170 1.00 84.19 78 PHE A N 1
ATOM 587 C CA . PHE A 1 78 ? 10.943 1.686 -11.476 1.00 84.19 78 PHE A CA 1
ATOM 588 C C . PHE A 1 78 ? 12.052 0.683 -11.799 1.00 84.19 78 PHE A C 1
ATOM 590 O O . PHE A 1 78 ? 13.201 1.087 -11.954 1.00 84.19 78 PHE A O 1
ATOM 597 N N . LEU A 1 79 ? 11.726 -0.604 -11.948 1.00 86.25 79 LEU A N 1
ATOM 598 C CA . LEU A 1 79 ? 12.674 -1.613 -12.425 1.00 86.25 79 LEU A CA 1
ATOM 599 C C . LEU A 1 79 ? 13.196 -1.246 -13.818 1.00 86.25 79 LEU A C 1
ATOM 601 O O . LEU A 1 79 ? 14.398 -1.325 -14.072 1.00 86.25 79 LEU A O 1
ATOM 605 N N . PHE A 1 80 ? 12.306 -0.805 -14.709 1.00 83.44 80 PHE A N 1
ATOM 606 C CA . PHE A 1 80 ? 12.705 -0.356 -16.033 1.00 83.44 80 PHE A CA 1
ATOM 607 C C . PHE A 1 80 ? 13.606 0.882 -15.959 1.00 83.44 80 PHE A C 1
ATOM 609 O O . PHE A 1 80 ? 14.686 0.879 -16.538 1.00 83.44 80 PHE A O 1
ATOM 616 N N . THR A 1 81 ? 13.219 1.902 -15.195 1.00 83.81 81 THR A N 1
ATOM 617 C CA . THR A 1 81 ? 13.975 3.155 -15.062 1.00 83.81 81 THR A CA 1
ATOM 618 C C . THR A 1 81 ? 15.337 2.976 -14.392 1.00 83.81 81 THR A C 1
ATOM 620 O O . THR A 1 81 ? 16.315 3.550 -14.856 1.00 83.81 81 THR A O 1
ATOM 623 N N . PHE A 1 82 ? 15.430 2.217 -13.299 1.00 81.69 82 PHE A N 1
ATOM 624 C CA . PHE A 1 82 ? 16.654 2.165 -12.490 1.00 81.69 82 PHE A CA 1
ATOM 625 C C . PHE A 1 82 ? 17.572 0.991 -12.815 1.00 81.69 82 PHE A C 1
ATOM 627 O O . PHE A 1 82 ? 18.763 1.076 -12.530 1.00 81.69 82 PHE A O 1
ATOM 634 N N . LEU A 1 83 ? 17.050 -0.100 -13.385 1.00 83.69 83 LEU A N 1
ATOM 635 C CA . LEU A 1 83 ? 17.854 -1.278 -13.713 1.00 83.69 83 LEU A CA 1
ATOM 636 C C . LEU A 1 83 ? 17.993 -1.465 -15.223 1.00 83.69 83 LEU A C 1
ATOM 638 O O . LEU A 1 83 ? 19.105 -1.591 -15.721 1.00 83.69 83 LEU A O 1
ATOM 642 N N . ILE A 1 84 ? 16.883 -1.466 -15.963 1.00 84.25 84 ILE A N 1
ATOM 643 C CA . ILE A 1 84 ?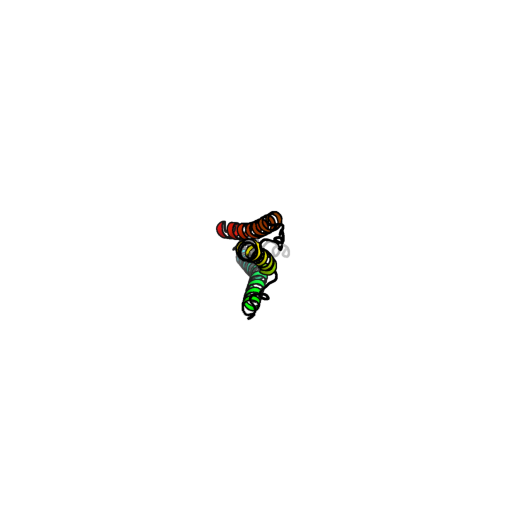 16.909 -1.790 -17.398 1.00 84.25 84 ILE A CA 1
ATOM 644 C C . ILE A 1 84 ? 17.491 -0.634 -18.215 1.00 84.25 84 ILE A C 1
ATOM 646 O O . ILE A 1 84 ? 18.326 -0.867 -19.082 1.00 84.25 84 ILE A O 1
ATOM 650 N N . ASN A 1 85 ? 17.103 0.605 -17.922 1.00 83.31 85 ASN A N 1
ATOM 651 C CA . ASN A 1 85 ? 17.561 1.802 -18.621 1.00 83.31 85 ASN A CA 1
ATOM 652 C C . ASN A 1 85 ? 19.101 1.965 -18.597 1.00 83.31 85 ASN A C 1
ATOM 654 O O . ASN A 1 85 ? 19.687 2.021 -19.679 1.00 83.31 85 ASN A O 1
ATOM 658 N N . PRO A 1 86 ? 19.806 1.921 -17.444 1.00 81.31 86 PRO A N 1
ATOM 659 C CA . PRO A 1 86 ? 21.270 2.014 -17.448 1.00 81.31 86 PRO A CA 1
ATOM 660 C C . PRO A 1 86 ? 21.950 0.827 -18.147 1.00 81.31 86 PRO A C 1
ATOM 662 O O . PRO A 1 86 ? 22.982 1.004 -18.790 1.00 81.31 86 PRO A O 1
ATOM 665 N N . ILE A 1 87 ? 21.366 -0.376 -18.084 1.00 83.25 87 ILE A N 1
ATOM 666 C CA . ILE A 1 87 ? 21.870 -1.541 -18.832 1.00 83.25 87 ILE A CA 1
ATOM 667 C C . ILE A 1 87 ? 21.705 -1.323 -20.346 1.00 83.25 87 ILE A C 1
ATOM 669 O O . ILE A 1 87 ? 22.616 -1.632 -21.114 1.00 83.25 87 ILE A O 1
ATOM 673 N N . LEU A 1 88 ? 20.579 -0.757 -20.788 1.00 81.69 88 LEU A N 1
ATOM 674 C CA . LEU A 1 88 ? 20.331 -0.429 -22.192 1.00 81.69 88 LEU A CA 1
ATOM 675 C C . LEU A 1 88 ? 21.263 0.674 -22.698 1.00 81.69 88 LEU A C 1
ATOM 677 O O . LEU A 1 88 ? 21.797 0.526 -23.791 1.00 81.69 88 LEU A O 1
ATOM 681 N N . GLN A 1 89 ? 21.521 1.718 -21.907 1.00 79.38 89 GLN A N 1
ATOM 682 C CA . GLN A 1 89 ? 22.505 2.754 -22.250 1.00 79.38 89 GLN A CA 1
ATOM 683 C C . GLN A 1 89 ? 23.913 2.177 -22.418 1.00 79.38 89 GLN A C 1
ATOM 685 O O . GLN A 1 89 ? 24.678 2.646 -23.258 1.00 79.38 89 GLN A O 1
ATOM 690 N N . TRP A 1 90 ? 24.252 1.146 -21.640 1.00 78.38 90 TRP A N 1
ATOM 691 C CA . TRP A 1 90 ? 25.552 0.489 -21.724 1.00 78.38 90 TRP A CA 1
ATOM 692 C C . TRP A 1 90 ? 25.696 -0.397 -22.971 1.00 78.38 90 TRP A C 1
ATOM 694 O O . TRP A 1 90 ? 26.777 -0.465 -23.551 1.00 78.38 90 TRP A O 1
ATOM 704 N N . ILE A 1 91 ? 24.617 -1.062 -23.399 1.00 80.94 91 ILE A N 1
ATOM 705 C CA . ILE A 1 91 ? 24.627 -1.998 -24.540 1.00 80.94 91 ILE A CA 1
ATOM 706 C C . ILE A 1 91 ? 24.330 -1.287 -25.874 1.00 80.94 91 ILE A C 1
ATOM 708 O O . ILE A 1 91 ? 24.888 -1.658 -26.905 1.00 80.94 91 ILE A O 1
ATOM 712 N N . MET A 1 92 ? 23.454 -0.280 -25.878 1.00 75.31 92 MET A N 1
ATOM 713 C CA . MET A 1 92 ? 23.004 0.447 -27.071 1.00 75.31 92 MET A CA 1
ATOM 714 C C . MET A 1 92 ? 22.885 1.955 -26.786 1.00 75.31 92 MET A C 1
ATOM 716 O O . MET A 1 92 ? 21.784 2.447 -26.527 1.00 75.31 92 MET A O 1
ATOM 720 N N . PRO A 1 93 ? 23.990 2.716 -26.878 1.00 69.62 93 PRO A N 1
ATOM 721 C CA . PRO A 1 93 ? 23.981 4.158 -26.613 1.00 69.62 93 PRO A CA 1
ATOM 722 C C . PRO A 1 93 ? 23.152 4.968 -27.629 1.00 69.62 93 PRO A C 1
ATOM 724 O O . PRO A 1 93 ? 22.623 6.020 -27.289 1.00 69.62 93 PRO A O 1
ATOM 727 N N . GLU A 1 94 ? 22.985 4.461 -28.855 1.00 66.69 94 GLU A N 1
ATOM 728 C CA . GLU A 1 94 ? 22.292 5.146 -29.963 1.00 66.69 94 GLU A CA 1
ATOM 729 C C . GLU A 1 94 ? 20.765 4.937 -29.972 1.00 66.69 94 GLU A C 1
ATOM 731 O O . GLU A 1 94 ? 20.047 5.608 -30.709 1.00 66.69 94 GLU A O 1
ATOM 736 N N . ALA A 1 95 ? 20.244 3.984 -29.189 1.00 66.50 95 ALA A N 1
ATOM 737 C CA . ALA A 1 95 ? 18.838 3.577 -29.278 1.00 66.50 95 ALA A CA 1
ATOM 738 C C . ALA A 1 95 ? 17.860 4.585 -28.650 1.00 66.50 95 ALA A C 1
ATOM 740 O O . ALA A 1 95 ? 16.657 4.476 -28.881 1.00 66.50 95 ALA A O 1
ATOM 741 N N . GLY A 1 96 ? 18.363 5.568 -27.896 1.00 59.22 96 GLY A N 1
ATOM 742 C CA . GLY A 1 96 ? 17.537 6.507 -27.146 1.00 59.22 96 GLY A CA 1
ATOM 743 C C . GLY A 1 96 ? 16.802 5.803 -26.006 1.00 59.22 96 GLY A C 1
ATOM 744 O O . GLY A 1 96 ? 16.124 4.790 -26.172 1.00 59.22 96 GLY A O 1
ATOM 745 N N . THR A 1 97 ? 16.951 6.313 -24.794 1.00 62.81 97 THR A N 1
ATOM 746 C CA . THR A 1 97 ? 16.290 5.706 -23.641 1.00 62.81 97 THR A CA 1
ATOM 747 C C . THR A 1 97 ? 14.843 6.155 -23.562 1.00 62.81 97 THR A C 1
ATOM 749 O O . THR A 1 97 ? 14.606 7.362 -23.591 1.00 62.81 97 THR A O 1
ATOM 752 N N . PRO A 1 98 ? 13.870 5.234 -23.430 1.00 67.81 98 PRO A N 1
ATOM 753 C CA . PRO A 1 98 ? 12.484 5.617 -23.217 1.00 67.81 98 PRO A CA 1
ATOM 754 C C . PRO A 1 98 ? 12.367 6.437 -21.930 1.00 67.81 98 PRO A C 1
ATOM 756 O O . PRO A 1 98 ? 12.613 5.924 -20.835 1.00 67.81 98 PRO A O 1
ATOM 759 N N . GLU A 1 99 ? 12.014 7.713 -22.064 1.00 69.12 99 GLU A N 1
ATOM 760 C CA . GLU A 1 99 ? 11.747 8.585 -20.925 1.00 69.12 99 GLU A CA 1
ATOM 761 C C . GLU A 1 99 ? 10.385 8.221 -20.337 1.00 69.12 99 GLU A C 1
ATOM 763 O O . GLU A 1 99 ? 9.325 8.548 -20.873 1.00 69.12 99 GLU A O 1
ATOM 768 N N . LEU A 1 100 ? 10.417 7.484 -19.232 1.00 75.31 100 LEU A N 1
ATOM 769 C CA . LEU A 1 100 ? 9.236 7.261 -18.414 1.00 75.31 100 LEU A CA 1
ATOM 770 C C . LEU A 1 100 ? 9.011 8.486 -17.517 1.00 75.31 100 LEU A C 1
ATOM 772 O O . LEU A 1 100 ? 9.981 9.012 -16.971 1.00 75.31 100 LEU A O 1
ATOM 776 N N . PRO A 1 101 ? 7.754 8.916 -17.298 1.00 77.94 101 PRO A N 1
ATOM 777 C CA . PRO A 1 101 ? 7.432 10.010 -16.386 1.00 77.94 101 PRO A CA 1
ATOM 778 C C . PRO A 1 101 ? 7.612 9.560 -14.927 1.00 77.94 101 PRO A C 1
ATOM 780 O O . PRO A 1 101 ? 6.652 9.238 -14.221 1.00 77.94 101 PRO A O 1
ATOM 783 N N . THR A 1 102 ? 8.863 9.514 -14.474 1.00 80.38 102 THR A N 1
ATOM 784 C CA . THR A 1 102 ? 9.259 9.032 -13.144 1.00 80.38 102 THR A CA 1
ATOM 785 C C . THR A 1 102 ? 8.679 9.871 -12.016 1.00 80.38 102 THR A C 1
ATOM 787 O O . THR A 1 102 ? 8.356 9.320 -10.967 1.00 80.38 102 THR A O 1
ATOM 790 N N . ASP A 1 103 ? 8.488 11.171 -12.244 1.00 81.12 103 ASP A N 1
ATOM 791 C CA . ASP A 1 103 ? 7.924 12.091 -11.253 1.00 81.12 103 ASP A CA 1
ATOM 792 C C . ASP A 1 103 ? 6.477 11.727 -10.913 1.00 81.12 103 ASP A C 1
ATOM 794 O O . ASP A 1 103 ? 6.134 11.541 -9.745 1.00 81.12 103 ASP A O 1
ATOM 798 N N . VAL A 1 104 ? 5.650 11.509 -11.941 1.00 82.81 104 VAL A N 1
ATOM 799 C CA . VAL A 1 104 ? 4.246 11.099 -11.779 1.00 82.81 104 VAL A CA 1
ATOM 800 C C . VAL A 1 104 ? 4.165 9.725 -11.113 1.00 82.81 104 VAL A C 1
ATOM 802 O O . VAL A 1 104 ? 3.339 9.496 -10.231 1.00 82.81 104 VAL A O 1
ATOM 805 N N . MET A 1 105 ? 5.049 8.801 -11.491 1.00 82.38 105 MET A N 1
ATOM 806 C CA . MET A 1 105 ? 5.111 7.476 -10.871 1.00 82.38 105 MET A CA 1
ATOM 807 C C . MET A 1 105 ? 5.478 7.546 -9.386 1.00 82.38 105 MET A C 1
ATOM 809 O O . MET A 1 105 ? 4.891 6.830 -8.570 1.00 82.38 105 MET A O 1
ATOM 813 N N . MET A 1 106 ? 6.427 8.404 -9.016 1.00 83.94 106 MET A N 1
ATOM 814 C CA . MET A 1 106 ? 6.843 8.569 -7.629 1.00 83.94 106 MET A CA 1
ATOM 815 C C . MET A 1 106 ? 5.751 9.244 -6.791 1.00 83.94 106 MET A C 1
ATOM 817 O O . MET A 1 106 ? 5.464 8.769 -5.691 1.00 83.94 106 MET A O 1
ATOM 821 N N . GLU A 1 107 ? 5.079 10.265 -7.326 1.00 86.31 107 GLU A N 1
ATOM 822 C CA . GLU A 1 107 ? 3.921 10.901 -6.687 1.00 86.31 107 GLU A CA 1
ATOM 823 C C . GLU A 1 107 ? 2.794 9.891 -6.427 1.00 86.31 107 GLU A C 1
ATOM 825 O O . GLU A 1 107 ? 2.323 9.762 -5.294 1.00 86.31 107 GLU A O 1
ATOM 830 N N . LEU A 1 108 ? 2.416 9.103 -7.441 1.00 83.19 108 LEU A N 1
ATOM 831 C CA . LEU A 1 108 ? 1.383 8.071 -7.311 1.00 83.19 108 LEU A CA 1
ATOM 832 C C . LEU A 1 108 ? 1.763 7.000 -6.280 1.00 83.19 108 LEU A C 1
ATOM 834 O O . LEU A 1 108 ? 0.925 6.578 -5.480 1.00 83.19 108 LEU A O 1
ATOM 838 N N . THR A 1 109 ? 3.029 6.577 -6.258 1.00 84.25 109 THR A N 1
ATOM 839 C CA . THR A 1 109 ? 3.512 5.565 -5.305 1.00 84.25 109 THR A CA 1
ATOM 840 C C . THR A 1 109 ? 3.476 6.091 -3.868 1.00 84.25 109 THR A C 1
ATOM 842 O O . THR A 1 109 ? 3.019 5.391 -2.960 1.00 84.25 109 THR A O 1
ATOM 845 N N . LEU A 1 110 ? 3.902 7.338 -3.654 1.00 84.88 110 LEU A N 1
ATOM 846 C CA . LEU A 1 110 ? 3.872 7.992 -2.346 1.00 84.88 110 LEU A CA 1
ATOM 847 C C . LEU A 1 110 ? 2.441 8.263 -1.872 1.00 84.88 110 LEU A C 1
ATOM 849 O O . LEU A 1 110 ? 2.147 8.043 -0.698 1.00 84.88 110 LEU A O 1
ATOM 853 N N . ALA A 1 111 ? 1.535 8.666 -2.765 1.00 85.25 111 ALA A N 1
ATOM 854 C CA . ALA A 1 111 ? 0.124 8.862 -2.441 1.00 85.25 111 ALA A CA 1
ATOM 855 C C . ALA A 1 111 ? -0.534 7.552 -1.970 1.00 85.25 111 ALA A C 1
ATOM 857 O O . ALA A 1 111 ? -1.204 7.524 -0.934 1.00 85.25 111 ALA A O 1
ATOM 858 N N . LEU A 1 112 ? -0.285 6.442 -2.675 1.00 80.62 112 LEU A N 1
ATOM 859 C CA . LEU A 1 112 ? -0.789 5.119 -2.291 1.00 80.62 112 LEU A CA 1
ATOM 860 C C . LEU A 1 112 ? -0.207 4.642 -0.952 1.00 80.62 112 LEU A C 1
ATOM 862 O O . LEU A 1 112 ? -0.939 4.097 -0.120 1.00 80.62 112 LEU A O 1
ATOM 866 N N . LEU A 1 113 ? 1.084 4.887 -0.707 1.00 83.75 113 LEU A N 1
ATOM 867 C CA . LEU A 1 113 ? 1.726 4.581 0.573 1.00 83.75 113 LEU A CA 1
ATOM 868 C C . LEU A 1 113 ? 1.196 5.471 1.712 1.00 83.75 113 LEU A C 1
ATOM 870 O O . LEU A 1 113 ? 1.028 4.996 2.834 1.00 83.75 113 LEU A O 1
ATOM 874 N N . GLY A 1 114 ? 0.869 6.732 1.420 1.00 83.81 114 GLY A N 1
ATOM 875 C CA . GLY A 1 114 ? 0.241 7.675 2.345 1.00 83.81 114 GLY A CA 1
ATOM 876 C C . GLY A 1 114 ? -1.147 7.222 2.797 1.00 83.81 114 GLY A C 1
ATOM 877 O O . GLY A 1 114 ? -1.437 7.203 3.990 1.00 83.81 114 GLY A O 1
ATOM 878 N N . LEU A 1 115 ? -1.995 6.754 1.879 1.00 78.81 115 LEU A N 1
ATOM 879 C CA . LEU A 1 115 ? -3.294 6.173 2.243 1.00 78.81 115 LEU A CA 1
ATOM 880 C C . LEU A 1 115 ? -3.153 4.903 3.101 1.00 78.81 115 LEU A C 1
ATOM 882 O O . LEU A 1 115 ? -3.926 4.696 4.040 1.00 78.81 115 LEU A O 1
ATOM 886 N N . ALA A 1 116 ? -2.157 4.060 2.817 1.00 75.50 116 ALA A N 1
ATOM 887 C CA . ALA A 1 116 ? -1.879 2.872 3.623 1.00 75.50 116 ALA A CA 1
ATOM 888 C C . ALA A 1 116 ? -1.337 3.222 5.026 1.00 75.50 116 ALA A C 1
ATOM 890 O O . ALA A 1 116 ? -1.683 2.563 6.016 1.00 75.50 116 ALA A O 1
ATOM 891 N N . SER A 1 117 ? -0.521 4.275 5.134 1.00 77.44 117 SER A N 1
ATOM 892 C CA . SER A 1 117 ? 0.034 4.734 6.408 1.00 77.44 117 SER A CA 1
ATOM 893 C C . SER A 1 117 ? -1.031 5.372 7.298 1.00 77.44 117 SER A C 1
ATOM 895 O O . SER A 1 117 ? -1.031 5.096 8.495 1.00 77.44 117 SER A O 1
ATOM 897 N N . LEU A 1 118 ? -2.007 6.100 6.741 1.00 82.75 118 LEU A N 1
ATOM 898 C CA . LEU A 1 118 ? -3.143 6.641 7.502 1.00 82.75 118 LEU A CA 1
ATOM 899 C C . LEU A 1 118 ? -3.902 5.542 8.255 1.00 82.75 118 LEU A C 1
ATOM 901 O O . LEU A 1 118 ? -4.132 5.664 9.456 1.00 82.75 118 LEU A O 1
ATOM 905 N N . ARG A 1 119 ? -4.179 4.413 7.598 1.00 75.38 119 ARG A N 1
ATOM 906 C CA . ARG A 1 119 ? -4.833 3.263 8.242 1.00 75.38 119 ARG A CA 1
ATOM 907 C C . ARG A 1 119 ? -3.962 2.613 9.322 1.00 75.38 119 ARG A C 1
ATOM 909 O O . ARG A 1 119 ? -4.463 2.141 10.341 1.00 75.38 119 ARG A O 1
ATOM 916 N N . THR A 1 120 ? -2.646 2.594 9.110 1.00 79.31 120 T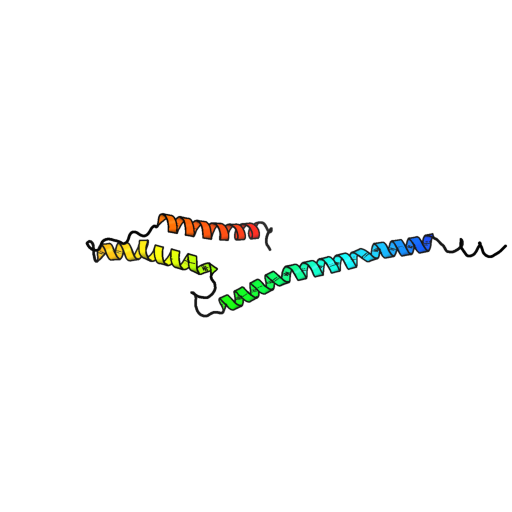HR A N 1
ATOM 917 C CA . THR A 1 120 ? -1.681 2.107 10.109 1.00 79.31 120 THR A CA 1
ATOM 918 C C . THR A 1 120 ? -1.649 3.031 11.327 1.00 79.31 120 THR A C 1
ATOM 920 O O . THR A 1 120 ? -1.643 2.559 12.461 1.00 79.31 120 THR A O 1
ATOM 923 N N . VAL A 1 121 ? -1.712 4.345 11.110 1.00 84.69 121 VAL A N 1
ATOM 924 C CA . VAL A 1 121 ? -1.776 5.360 12.167 1.00 84.69 121 VAL A CA 1
ATOM 925 C C . VAL A 1 121 ? -3.086 5.264 12.948 1.00 84.69 121 VAL A C 1
ATOM 927 O O . VAL A 1 121 ? -3.055 5.326 14.174 1.00 84.69 121 VAL A O 1
ATOM 930 N N . GLU A 1 122 ? -4.225 5.060 12.284 1.00 81.25 122 GLU A N 1
ATOM 931 C CA . GLU A 1 122 ? -5.519 4.829 12.946 1.00 81.25 122 GLU A CA 1
ATOM 932 C C . GLU A 1 122 ? -5.494 3.592 13.851 1.00 81.25 122 GLU A C 1
ATOM 934 O O . GLU A 1 122 ? -6.046 3.629 14.955 1.00 81.25 122 GLU A O 1
ATOM 939 N N . LYS A 1 123 ? -4.804 2.528 13.416 1.00 78.31 123 LYS A N 1
ATOM 940 C CA . LYS A 1 123 ? -4.607 1.307 14.204 1.00 78.31 123 LYS A CA 1
ATOM 941 C C . LYS A 1 123 ? -3.692 1.528 15.409 1.00 78.31 123 LYS A C 1
ATOM 943 O O . LYS A 1 123 ? -4.014 1.088 16.508 1.00 78.31 123 LYS A O 1
ATOM 948 N N . ILE A 1 124 ? -2.584 2.254 15.234 1.00 83.25 124 ILE A N 1
ATOM 949 C CA . ILE A 1 124 ? -1.668 2.613 16.333 1.00 83.25 124 ILE A CA 1
ATOM 950 C C . ILE A 1 124 ? -2.373 3.506 17.363 1.00 83.25 124 ILE A C 1
ATOM 952 O O . ILE A 1 124 ? -2.180 3.337 18.564 1.00 83.25 124 ILE A O 1
ATOM 956 N N . LYS A 1 125 ? -3.223 4.432 16.907 1.00 82.31 125 LYS A N 1
ATOM 957 C CA . LYS A 1 125 ? -4.014 5.318 17.774 1.00 82.31 125 LYS A CA 1
ATOM 958 C C . LYS A 1 125 ? -5.219 4.626 18.424 1.00 82.31 125 LYS A C 1
ATOM 960 O O . LYS A 1 125 ? -5.926 5.266 19.196 1.00 82.31 125 LYS A O 1
ATOM 965 N N . GLY A 1 126 ? -5.480 3.354 18.112 1.00 73.38 126 GLY A N 1
ATOM 966 C CA . GLY A 1 126 ? -6.607 2.597 18.662 1.00 73.38 126 GLY A CA 1
ATOM 967 C C . GLY A 1 126 ? -7.987 3.084 18.203 1.00 73.38 126 GLY A C 1
ATOM 968 O O . GLY A 1 126 ? -8.990 2.699 18.800 1.00 73.38 126 GLY A O 1
ATOM 969 N N . VAL A 1 127 ? -8.048 3.923 17.162 1.00 73.56 127 VAL A N 1
ATOM 970 C CA . VAL A 1 127 ? -9.303 4.446 16.590 1.00 73.56 127 VAL A CA 1
ATOM 971 C C . VAL A 1 127 ? -9.938 3.407 15.663 1.00 73.56 127 VAL A C 1
ATOM 973 O O . VAL A 1 127 ? -11.156 3.246 15.649 1.00 73.56 127 VAL A O 1
ATOM 976 N N . ALA A 1 128 ? -9.108 2.649 14.944 1.00 58.31 128 ALA A N 1
ATOM 977 C CA . ALA A 1 128 ? -9.509 1.453 14.214 1.00 58.31 128 ALA A CA 1
ATOM 978 C C . ALA A 1 128 ? -8.925 0.220 14.926 1.00 58.31 128 ALA A C 1
ATOM 980 O O . ALA A 1 128 ? -7.708 0.124 15.077 1.00 58.31 128 ALA A O 1
ATOM 981 N N . LYS A 1 129 ? -9.779 -0.700 15.394 1.00 53.75 129 LYS A N 1
ATOM 982 C CA . LYS A 1 129 ? -9.347 -2.006 15.924 1.00 53.75 129 LYS A CA 1
ATOM 983 C C . LYS A 1 129 ? -9.045 -2.977 14.784 1.00 53.75 129 LYS A C 1
ATOM 985 O O . LYS A 1 129 ? -9.865 -3.031 13.841 1.00 53.75 129 LYS A O 1
#

Mean predicted aligned error: 16.83 Å

Secondary structure (DSSP, 8-state):
--SSTTSS-S-HHHHHHHHHHHHHTHHHHHHHHHHHHHHHHHHHHHHHHHHHHHHHTSS-TTTS-HHHHHHHHHHHHHHIIIIIHHHHHHH-GGG------HHHHHHHHHHHHHHHHHHHHHHHTTS--

pLDDT: mean 71.47, std 11.76, range [42.34, 86.31]

Radius of gyration: 33.64 Å; Cα contacts (8 Å, |Δi|>4): 35; chains: 1; bounding box: 97×31×82 Å

Solvent-accessible surface area (backbone atoms only — not comparable to full-atom values): 7592 Å² total; per-residue (Å²): 142,72,78,71,63,73,76,75,66,66,64,65,68,57,57,49,49,51,53,48,52,58,63,67,56,47,62,60,56,52,49,51,54,51,49,52,55,50,51,62,64,43,50,64,55,52,52,50,50,52,52,49,51,56,29,65,66,44,93,44,92,80,67,43,43,79,80,55,47,62,55,50,54,46,49,54,51,48,44,40,61,72,53,47,42,60,53,41,50,73,77,44,72,84,72,65,78,85,83,68,70,58,66,63,47,49,51,53,52,50,52,55,49,48,61,54,46,51,57,51,50,33,42,74,69,62,77,41,129

Foldseek 3Di:
DPPVVVVVPDPVVVVVVVVVVVVVVCVVVVVVVVVVVVVVVCVVVVVVVVLLVVLVPDPDPCRSDPLCVLVVVLVVVVCCVPPVQVVCCVVPVPPDGPDDPNVVSVVVVVVSVVVVVVVVVCVVVVVDD

Sequence (129 aa):
MGWFSSLVGGNPIEAIGKAGDALFTSDEERQQLSNDLAEIKQKPLLMQALANTHAAQHRSTFVAGARPFLLWVCGFGFLFTFLINPILQWIMPEAGTPELPTDVMMELTLALLGLASLRTVEKIKGVAK